Protein AF-A0AAE0WRP3-F1 (afdb_monomer)

Nearest PDB structures (foldseek):
  3bm7-assembly1_A-2  TM=9.180E-01  e=8.426E-03  Caulobacter vibrioides CB15
  1y0h-assembly1_B  TM=7.739E-01  e=1.834E-02  Mycobacterium tuberculosis
  2ifx-assembly1_B  TM=6.508E-01  e=1.947E+00  Cupriavidus necator
  7zl3-assembly1_A  TM=2.555E-01  e=7.115E+00  Ovis aries
  7kb5-assembly1_A  TM=2.425E-01  e=6.250E+00  Saccharomyces cerevisiae BY4741

Foldseek 3Di:
DVVLLVVLVVCCVVPQPQKPDWDWDWDDPDPDTDIDIDTDGNDPVSVVVSCVDPSNVVSVVCCVVVVVDPDDDDDDDDDDPDDDDDDPVVD

Structure (mmCIF, N/CA/C/O backbone):
data_AF-A0AAE0WRP3-F1
#
_entry.id   AF-A0AAE0WRP3-F1
#
loop_
_atom_site.group_PDB
_atom_site.id
_atom_site.type_symbol
_atom_site.label_atom_id
_atom_site.l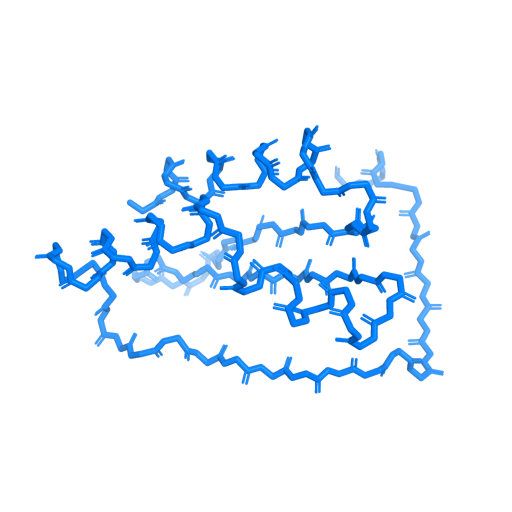abel_alt_id
_atom_site.label_comp_id
_atom_site.label_asym_id
_atom_site.label_entity_id
_atom_site.label_seq_id
_atom_site.pdbx_PDB_ins_code
_atom_site.Cartn_x
_atom_site.Cartn_y
_atom_site.Cartn_z
_atom_site.occupancy
_atom_site.B_iso_or_equiv
_atom_site.auth_seq_id
_atom_site.auth_comp_id
_atom_site.auth_asym_id
_atom_site.auth_atom_id
_atom_site.pdbx_PDB_model_num
ATOM 1 N N . LEU A 1 1 ? -11.574 3.051 9.069 1.00 85.56 1 LEU A N 1
ATOM 2 C CA . LEU A 1 1 ? -10.385 2.347 8.526 1.00 85.56 1 LEU A CA 1
ATOM 3 C C . LEU A 1 1 ? -10.595 1.749 7.127 1.00 85.56 1 LEU A C 1
ATOM 5 O O . LEU A 1 1 ? -9.979 2.257 6.203 1.00 85.56 1 LEU A O 1
ATOM 9 N N . ARG A 1 2 ? -11.477 0.750 6.923 1.00 90.19 2 ARG A N 1
ATOM 10 C CA . ARG A 1 2 ? -11.676 0.095 5.601 1.00 90.19 2 ARG A CA 1
ATOM 11 C C . ARG A 1 2 ? -11.871 1.067 4.433 1.00 90.19 2 ARG A C 1
ATOM 13 O O . ARG A 1 2 ? -11.214 0.926 3.412 1.00 90.19 2 ARG A O 1
ATOM 20 N N . LYS A 1 3 ? -12.751 2.063 4.595 1.00 90.81 3 LYS A N 1
ATOM 21 C CA . LYS A 1 3 ? -12.994 3.081 3.563 1.00 90.81 3 LYS A CA 1
ATOM 22 C C . LYS A 1 3 ? -11.724 3.877 3.233 1.00 90.81 3 LYS A C 1
ATOM 24 O O . LYS A 1 3 ? -11.368 3.954 2.071 1.00 90.81 3 LYS A O 1
ATOM 29 N N . LEU A 1 4 ? -11.012 4.376 4.248 1.00 89.81 4 LEU A N 1
ATOM 30 C CA . LEU A 1 4 ? -9.760 5.129 4.070 1.00 89.81 4 LEU A CA 1
ATOM 31 C C . LEU A 1 4 ? -8.707 4.324 3.298 1.00 89.81 4 LEU A C 1
ATOM 33 O O . LEU A 1 4 ? -8.095 4.847 2.376 1.00 89.81 4 LEU A O 1
ATOM 37 N N . LEU A 1 5 ? -8.534 3.041 3.631 1.00 92.69 5 LEU A N 1
ATOM 38 C CA . LEU A 1 5 ? -7.579 2.165 2.946 1.00 92.69 5 LEU A CA 1
ATOM 39 C C . LEU A 1 5 ? -7.994 1.860 1.494 1.00 92.69 5 LEU A C 1
ATOM 41 O O . LEU A 1 5 ? -7.143 1.811 0.609 1.00 92.69 5 LEU A O 1
ATOM 45 N N . LYS A 1 6 ? -9.296 1.694 1.224 1.00 94.00 6 LYS A N 1
ATOM 46 C CA . LYS A 1 6 ? -9.819 1.527 -0.146 1.00 94.00 6 LYS A CA 1
ATOM 47 C C . LYS A 1 6 ? -9.661 2.799 -0.982 1.00 94.00 6 LYS A C 1
ATOM 49 O O . LYS A 1 6 ? -9.275 2.721 -2.148 1.00 94.00 6 LYS A O 1
ATOM 54 N N . ASP A 1 7 ? -9.922 3.957 -0.382 1.00 94.06 7 ASP A N 1
ATOM 55 C CA . ASP A 1 7 ? -9.736 5.257 -1.027 1.00 94.06 7 ASP A CA 1
ATOM 56 C C . ASP A 1 7 ? -8.249 5.489 -1.339 1.00 94.06 7 ASP A C 1
ATOM 58 O O . ASP A 1 7 ? -7.918 5.937 -2.434 1.00 94.06 7 ASP A O 1
ATOM 62 N N . GLN A 1 8 ? -7.345 5.119 -0.422 1.00 93.69 8 GLN A N 1
ATOM 63 C CA . GLN A 1 8 ? -5.899 5.154 -0.657 1.00 93.69 8 GLN A CA 1
ATOM 64 C C . GLN A 1 8 ? -5.511 4.267 -1.842 1.00 93.69 8 GLN A C 1
ATOM 66 O O . GLN A 1 8 ? -4.880 4.748 -2.776 1.00 93.69 8 GLN A O 1
ATOM 71 N N . SER A 1 9 ? -5.939 3.002 -1.850 1.00 95.00 9 SER A N 1
ATOM 72 C CA . SER A 1 9 ? -5.655 2.071 -2.950 1.00 95.00 9 SER A CA 1
ATOM 73 C C . SER A 1 9 ? -6.148 2.598 -4.303 1.00 95.00 9 SER A C 1
ATOM 75 O O . SER A 1 9 ? -5.439 2.491 -5.303 1.00 95.00 9 SER A O 1
ATOM 77 N N . SER A 1 10 ? -7.326 3.226 -4.330 1.00 95.56 10 SER A N 1
ATOM 78 C CA . SER A 1 10 ? -7.880 3.828 -5.549 1.00 95.56 10 SER A CA 1
ATOM 79 C C . SER A 1 10 ? -7.043 5.015 -6.031 1.00 95.56 10 SER A C 1
ATOM 81 O O . SER A 1 10 ? -6.803 5.153 -7.226 1.00 95.56 10 SER A O 1
ATOM 83 N N . GLN A 1 11 ? -6.570 5.859 -5.110 1.00 96.69 11 GLN A N 1
ATOM 84 C CA . GLN A 1 11 ? -5.719 7.000 -5.447 1.00 96.69 11 GLN A CA 1
ATOM 85 C C . GLN A 1 11 ? -4.339 6.571 -5.935 1.00 96.69 11 GLN A C 1
ATOM 87 O O . GLN A 1 11 ? -3.875 7.124 -6.925 1.00 96.69 11 GLN A O 1
ATOM 92 N N . VAL A 1 12 ? -3.732 5.562 -5.307 1.00 96.69 12 VAL A N 1
ATOM 93 C CA . VAL A 1 12 ? -2.475 4.963 -5.776 1.00 96.69 12 VAL A CA 1
ATOM 94 C C . VAL A 1 12 ? -2.649 4.470 -7.211 1.00 96.69 12 VAL A C 1
ATOM 96 O O . VAL A 1 12 ? -1.903 4.873 -8.092 1.00 96.69 12 VAL A O 1
ATOM 99 N N . HIS A 1 13 ? -3.697 3.684 -7.481 1.00 96.25 13 HIS A N 1
ATOM 100 C CA . HIS A 1 13 ? -3.936 3.146 -8.821 1.00 96.25 13 HIS A CA 1
ATOM 101 C C . HIS A 1 13 ? -4.138 4.232 -9.891 1.00 96.25 13 HIS A C 1
ATOM 103 O O . HIS A 1 13 ? -3.719 4.061 -11.031 1.00 96.25 13 HIS A O 1
ATOM 109 N N . GLN A 1 14 ? -4.784 5.344 -9.535 1.00 96.50 14 GLN A N 1
ATOM 110 C CA . GLN A 1 14 ? -5.090 6.425 -10.475 1.00 96.50 14 GLN A CA 1
ATOM 111 C C . GLN A 1 14 ? -3.945 7.426 -10.665 1.00 96.50 14 GLN A C 1
ATOM 113 O O . GLN A 1 14 ? -3.885 8.071 -11.709 1.00 96.50 14 GLN A O 1
ATOM 118 N N . LYS A 1 15 ? -3.093 7.623 -9.651 1.00 96.94 15 LYS A N 1
ATOM 119 C CA . LYS A 1 15 ? -2.135 8.742 -9.595 1.00 96.94 15 LYS A CA 1
ATOM 120 C C . LYS A 1 15 ? -0.673 8.304 -9.582 1.00 96.94 15 LYS A C 1
ATOM 122 O O . LYS A 1 15 ? 0.193 9.121 -9.877 1.00 96.94 15 LYS A O 1
ATOM 127 N N . GLU A 1 16 ? -0.392 7.052 -9.237 1.00 96.69 16 GLU A N 1
ATOM 128 C CA . GLU A 1 16 ? 0.965 6.525 -9.106 1.00 96.69 16 GLU A CA 1
ATOM 129 C C . GLU A 1 16 ? 1.223 5.482 -10.195 1.00 96.69 16 GLU A C 1
ATOM 131 O O . GLU A 1 16 ? 1.119 4.279 -9.974 1.00 96.69 16 GLU A O 1
ATOM 136 N N . ASP A 1 17 ? 1.589 5.947 -11.389 1.00 96.06 17 ASP A N 1
ATOM 137 C CA . ASP A 1 17 ? 1.951 5.098 -12.536 1.00 96.06 17 ASP A CA 1
ATOM 138 C C . ASP A 1 17 ? 3.164 4.183 -12.271 1.00 96.06 17 ASP A C 1
ATOM 140 O O . ASP A 1 17 ? 3.359 3.169 -12.941 1.00 96.06 17 ASP A O 1
ATOM 144 N N . TYR A 1 18 ? 3.959 4.516 -11.256 1.00 94.88 18 TYR A N 1
ATOM 145 C CA . TYR A 1 18 ? 5.091 3.740 -10.760 1.00 94.88 18 TYR A CA 1
ATOM 146 C C . TYR A 1 18 ? 4.709 2.682 -9.703 1.00 94.88 18 TYR A C 1
ATOM 148 O O . TYR A 1 18 ? 5.581 1.931 -9.252 1.00 94.88 18 TYR A O 1
ATOM 156 N N . ALA A 1 19 ? 3.438 2.607 -9.289 1.00 95.56 19 ALA A N 1
ATOM 157 C CA . ALA A 1 19 ? 2.920 1.565 -8.406 1.00 95.56 19 ALA A CA 1
ATOM 158 C C . ALA A 1 19 ? 2.410 0.372 -9.232 1.00 95.56 19 ALA A C 1
ATOM 160 O O . ALA A 1 19 ? 1.376 0.424 -9.891 1.00 95.56 19 ALA A O 1
ATOM 161 N N . VAL A 1 20 ? 3.140 -0.740 -9.177 1.00 92.38 20 VAL A N 1
ATOM 162 C CA . VAL A 1 20 ? 2.862 -1.962 -9.951 1.00 92.38 20 VAL A CA 1
ATOM 163 C C . VAL A 1 20 ? 1.786 -2.816 -9.280 1.00 92.38 20 VAL A C 1
ATOM 165 O O . VAL A 1 20 ? 0.981 -3.471 -9.940 1.00 92.38 20 VAL A O 1
ATOM 168 N N . ARG A 1 21 ? 1.769 -2.835 -7.945 1.00 91.25 21 ARG A N 1
ATOM 169 C CA . ARG A 1 21 ? 0.828 -3.626 -7.149 1.00 91.25 21 ARG A CA 1
ATOM 170 C C . ARG A 1 21 ? 0.495 -2.878 -5.873 1.00 91.25 21 ARG A C 1
ATOM 172 O O . ARG A 1 21 ? 1.394 -2.401 -5.193 1.00 91.25 21 ARG A O 1
ATOM 179 N N . PHE A 1 22 ? -0.784 -2.864 -5.519 1.00 93.25 22 PHE A N 1
ATOM 180 C CA . PHE A 1 22 ? -1.261 -2.377 -4.231 1.00 93.25 22 PHE A CA 1
ATOM 181 C C . PHE A 1 22 ? -2.407 -3.276 -3.763 1.00 93.25 22 PHE A C 1
ATOM 183 O O . PHE A 1 22 ? -3.529 -3.178 -4.257 1.00 93.25 22 PHE A O 1
ATOM 190 N N . LEU A 1 23 ? -2.113 -4.217 -2.867 1.00 92.25 23 LEU A N 1
ATOM 191 C CA . LEU A 1 23 ? -3.103 -5.157 -2.345 1.00 92.25 23 LEU A CA 1
ATOM 192 C C . LEU A 1 23 ? -3.445 -4.835 -0.902 1.00 92.25 23 LEU A C 1
ATOM 194 O O . LEU A 1 23 ? -2.576 -4.905 -0.040 1.00 92.25 23 LEU A O 1
ATOM 198 N N . LEU A 1 24 ? -4.725 -4.576 -0.652 1.00 93.69 24 LEU A N 1
ATOM 199 C CA . LEU A 1 24 ? -5.296 -4.504 0.683 1.00 93.69 24 LEU A CA 1
ATOM 200 C C . LEU A 1 24 ? -5.934 -5.846 1.029 1.00 93.69 24 LEU A C 1
ATOM 202 O O . LEU A 1 24 ? -6.873 -6.279 0.365 1.00 93.69 24 LEU A O 1
ATOM 206 N N . THR A 1 25 ? -5.452 -6.471 2.094 1.00 93.00 25 THR A N 1
ATOM 207 C CA . THR A 1 25 ? -6.022 -7.711 2.628 1.00 93.00 25 THR A CA 1
ATOM 208 C C . THR A 1 25 ? -6.445 -7.512 4.074 1.00 93.00 25 THR A C 1
ATOM 210 O O . THR A 1 25 ? -5.904 -6.662 4.782 1.00 93.00 25 THR A O 1
ATOM 213 N N . GLU A 1 26 ? -7.441 -8.278 4.498 1.00 93.25 26 GLU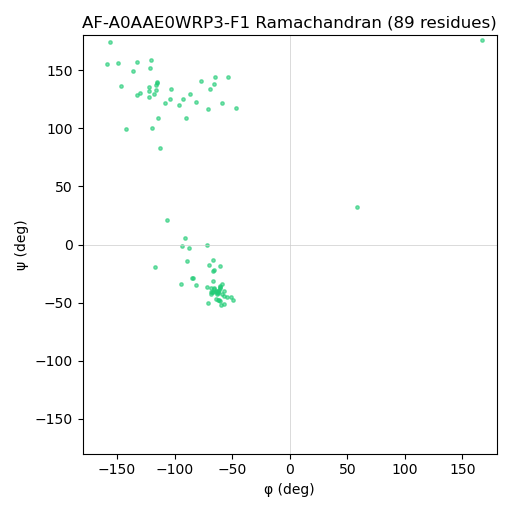 A N 1
ATOM 214 C CA . GLU A 1 26 ? -7.993 -8.251 5.847 1.00 93.25 26 GLU A CA 1
ATOM 215 C C . GLU A 1 26 ? -7.873 -9.650 6.456 1.00 93.25 26 GLU A C 1
ATOM 217 O O . GLU A 1 26 ? -8.147 -10.644 5.784 1.00 93.25 26 GLU A O 1
ATOM 222 N N . SER A 1 27 ? -7.430 -9.735 7.710 1.00 91.69 27 SER A N 1
ATOM 223 C CA . SER A 1 27 ? -7.322 -11.011 8.419 1.00 91.69 27 SER A CA 1
ATOM 224 C C . SER A 1 27 ? -8.706 -11.593 8.721 1.00 91.69 27 SER A C 1
ATOM 226 O O . SER A 1 27 ? -9.579 -10.880 9.212 1.00 91.69 27 SER A O 1
ATOM 228 N N . LEU A 1 28 ? -8.891 -12.889 8.456 1.00 88.38 28 LEU A N 1
ATOM 229 C CA . LEU A 1 28 ? -10.162 -13.594 8.665 1.00 88.38 28 LEU A CA 1
ATOM 230 C C . LEU A 1 28 ? -10.351 -14.087 10.111 1.00 88.38 28 LEU A C 1
ATOM 232 O O . LEU A 1 28 ? -11.478 -14.160 10.592 1.00 88.38 28 LEU A O 1
ATOM 236 N N . ASP A 1 29 ? -9.257 -14.374 10.821 1.00 85.88 29 ASP A N 1
ATOM 237 C CA . ASP A 1 29 ? -9.278 -15.139 12.081 1.00 85.88 29 ASP A CA 1
ATOM 238 C C . ASP A 1 29 ? -9.032 -14.280 13.333 1.00 85.88 29 ASP A C 1
ATOM 240 O O . ASP A 1 29 ? -8.595 -14.771 14.379 1.00 85.88 29 ASP A O 1
ATOM 244 N N . LYS A 1 30 ? -9.250 -12.964 13.245 1.00 79.25 30 LYS A N 1
ATOM 245 C CA . LYS A 1 30 ? -8.970 -12.027 14.341 1.00 79.25 30 LYS A CA 1
ATOM 246 C C . LYS A 1 30 ? -10.249 -11.364 14.836 1.00 79.25 30 LYS A C 1
ATOM 248 O O . LYS A 1 30 ? -11.018 -10.817 14.057 1.00 79.25 30 LYS A O 1
ATOM 253 N N . GLN A 1 31 ? -10.425 -11.338 16.162 1.00 80.25 31 GLN A N 1
ATOM 254 C CA . GLN A 1 31 ? -11.497 -10.564 16.809 1.00 80.25 31 GLN A CA 1
ATOM 255 C C . GLN A 1 31 ? -11.406 -9.065 16.48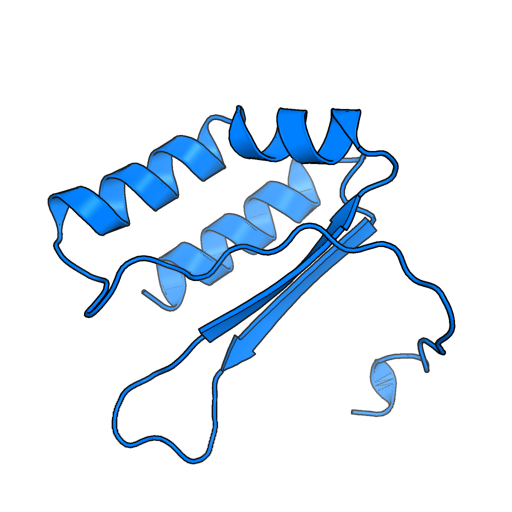7 1.00 80.25 31 GLN A C 1
ATOM 257 O O . GLN A 1 31 ? -12.432 -8.404 16.353 1.00 80.25 31 GLN A O 1
ATOM 262 N N . ASN A 1 32 ? -10.185 -8.542 16.339 1.00 82.81 32 ASN A N 1
ATOM 263 C CA . ASN A 1 32 ? -9.941 -7.167 15.919 1.00 82.81 32 ASN A CA 1
ATOM 264 C C . ASN A 1 32 ? -9.507 -7.139 14.447 1.00 82.81 32 ASN A C 1
ATOM 266 O O . ASN A 1 32 ? -8.611 -7.905 14.089 1.00 82.81 32 ASN A O 1
ATOM 270 N N . PRO A 1 33 ? -10.066 -6.244 13.610 1.00 87.00 33 PRO A N 1
ATOM 271 C CA . PRO A 1 33 ? -9.665 -6.129 12.213 1.00 87.00 33 PRO A CA 1
ATOM 272 C C . PRO A 1 33 ? -8.172 -5.808 12.079 1.00 87.00 33 PRO A C 1
ATOM 274 O O . PRO A 1 33 ? -7.702 -4.782 12.572 1.00 87.00 33 PRO A O 1
ATOM 277 N N . GLU A 1 34 ? -7.440 -6.667 11.375 1.00 91.62 34 GLU A N 1
ATOM 278 C CA . GLU A 1 34 ? -6.035 -6.462 11.020 1.00 91.62 34 GLU A CA 1
ATOM 279 C C . GLU A 1 34 ? -5.918 -6.408 9.497 1.00 91.62 34 GLU A C 1
ATOM 281 O O . GLU A 1 34 ? -6.443 -7.274 8.797 1.00 91.62 34 GLU A O 1
ATOM 286 N N . PHE A 1 35 ? -5.256 -5.369 8.991 1.00 92.75 35 PHE A N 1
ATOM 287 C CA . PHE A 1 35 ? -5.105 -5.121 7.561 1.00 92.75 35 PHE A CA 1
ATOM 288 C C . PHE A 1 35 ? -3.642 -5.229 7.158 1.00 92.75 35 PHE A C 1
ATOM 290 O O . PHE A 1 35 ? -2.772 -4.718 7.863 1.00 92.75 35 PHE A O 1
ATOM 297 N N . TRP A 1 36 ? -3.393 -5.826 5.995 1.00 93.31 36 TRP A N 1
ATOM 298 C CA . TRP A 1 36 ? -2.063 -5.911 5.401 1.00 93.31 36 TRP A CA 1
ATOM 299 C C . TRP A 1 36 ? -2.069 -5.272 4.022 1.00 93.31 36 TRP A C 1
ATOM 301 O O . TRP A 1 36 ? -2.944 -5.561 3.198 1.00 93.31 36 TRP A O 1
ATOM 311 N N . LEU A 1 37 ? -1.075 -4.417 3.792 1.00 93.69 37 LEU A N 1
ATOM 312 C CA . LEU A 1 37 ? -0.801 -3.795 2.508 1.00 93.69 37 LEU A CA 1
ATOM 313 C C . LEU A 1 37 ? 0.411 -4.479 1.877 1.00 93.69 37 LEU A C 1
ATOM 315 O O . LEU A 1 37 ? 1.472 -4.559 2.494 1.00 93.69 37 LEU A O 1
ATOM 319 N N . PHE A 1 38 ? 0.245 -4.975 0.654 1.00 93.31 38 PHE A N 1
ATOM 320 C CA . PHE A 1 38 ? 1.349 -5.485 -0.155 1.00 93.31 38 PHE A CA 1
ATOM 321 C C . PHE A 1 38 ? 1.521 -4.599 -1.373 1.00 93.31 38 PHE A C 1
ATOM 323 O O . PHE A 1 38 ? 0.700 -4.623 -2.297 1.00 93.31 38 PHE A O 1
ATOM 330 N N . GLU A 1 39 ? 2.605 -3.842 -1.353 1.00 94.31 39 GLU A N 1
ATOM 331 C CA . GLU A 1 39 ? 2.885 -2.790 -2.313 1.00 94.31 39 GLU A CA 1
ATOM 332 C C . GLU A 1 39 ? 4.135 -3.151 -3.117 1.00 94.31 39 GLU A C 1
ATOM 334 O O . GLU A 1 39 ? 5.115 -3.668 -2.579 1.00 94.31 39 GLU A O 1
ATOM 339 N N . THR A 1 40 ? 4.098 -2.927 -4.425 1.00 93.94 40 THR A N 1
ATOM 340 C CA . THR A 1 40 ? 5.249 -3.127 -5.308 1.00 93.94 40 THR A CA 1
ATOM 341 C C . THR A 1 40 ? 5.387 -1.913 -6.197 1.00 93.94 40 THR A C 1
ATOM 343 O O . THR A 1 40 ? 4.429 -1.512 -6.854 1.00 93.94 40 THR A O 1
ATOM 346 N N . TYR A 1 41 ? 6.593 -1.364 -6.230 1.00 94.50 41 TYR A N 1
ATOM 347 C CA . TYR A 1 41 ? 6.940 -0.172 -6.987 1.00 94.50 41 TYR A CA 1
ATOM 348 C C . TYR A 1 41 ? 8.043 -0.499 -7.989 1.00 94.50 41 TYR A C 1
ATO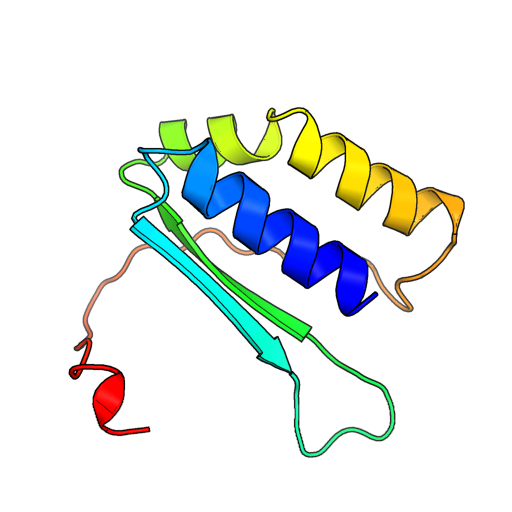M 350 O O . TYR A 1 41 ? 8.777 -1.474 -7.821 1.00 94.50 41 TYR A O 1
ATOM 358 N N . THR A 1 42 ? 8.168 0.319 -9.027 1.00 94.44 42 THR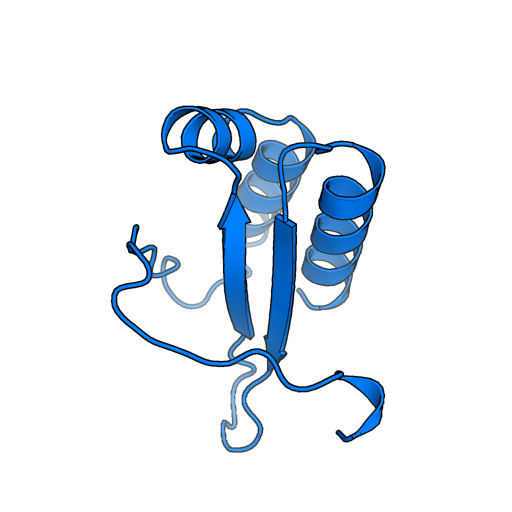 A N 1
ATOM 359 C CA . THR A 1 42 ? 9.171 0.124 -10.085 1.00 94.44 42 THR A CA 1
ATOM 360 C C . THR A 1 42 ? 10.612 0.312 -9.605 1.00 94.44 42 THR A C 1
ATOM 362 O O . THR A 1 42 ? 11.529 -0.229 -10.220 1.00 94.44 42 THR A O 1
ATOM 365 N N . SER A 1 43 ? 10.832 1.050 -8.509 1.00 93.56 43 SER A N 1
ATOM 366 C CA . SER A 1 43 ? 12.155 1.255 -7.913 1.00 93.56 43 SER A CA 1
ATOM 367 C C . SER A 1 43 ? 12.104 1.611 -6.417 1.00 93.56 43 SER A C 1
ATOM 369 O O . SER A 1 43 ? 11.040 1.835 -5.825 1.00 93.56 43 SER A O 1
ATOM 371 N N . ALA A 1 44 ? 13.281 1.690 -5.787 1.00 90.50 44 ALA A N 1
ATOM 372 C CA . ALA A 1 44 ? 13.410 2.167 -4.412 1.00 90.50 44 ALA A CA 1
ATOM 373 C C . ALA A 1 44 ? 13.043 3.658 -4.287 1.00 90.50 44 ALA A C 1
ATOM 375 O O . ALA A 1 44 ? 12.392 4.057 -3.321 1.00 90.50 44 ALA A O 1
ATOM 376 N N . GLU A 1 45 ? 13.405 4.474 -5.279 1.00 94.31 45 GLU A N 1
ATOM 377 C CA . GLU A 1 45 ? 13.033 5.889 -5.366 1.00 94.31 45 GLU A CA 1
ATOM 378 C C . GLU A 1 45 ? 11.517 6.049 -5.486 1.00 94.31 45 GLU A C 1
ATOM 380 O O . GLU A 1 45 ? 10.937 6.878 -4.790 1.00 94.31 45 GLU A O 1
ATOM 385 N N . ALA A 1 46 ? 10.865 5.212 -6.296 1.00 94.94 46 ALA A N 1
ATOM 386 C CA . ALA A 1 46 ? 9.412 5.182 -6.432 1.00 94.94 46 ALA A CA 1
ATOM 387 C C . ALA A 1 46 ? 8.710 4.844 -5.101 1.00 94.94 46 ALA A C 1
ATOM 389 O O . ALA A 1 46 ? 7.698 5.449 -4.758 1.00 94.94 46 ALA A O 1
ATOM 390 N N . THR A 1 47 ? 9.299 3.952 -4.296 1.00 91.31 47 THR A N 1
ATOM 391 C CA . THR A 1 47 ? 8.804 3.659 -2.938 1.00 91.31 47 THR A CA 1
ATOM 392 C C . THR A 1 47 ? 8.900 4.885 -2.021 1.00 91.31 47 THR A C 1
ATOM 394 O O . THR A 1 47 ? 7.997 5.139 -1.229 1.00 91.31 47 THR A O 1
ATOM 397 N N . ASN A 1 48 ? 9.985 5.662 -2.104 1.00 91.19 48 ASN A N 1
ATOM 398 C CA . ASN A 1 48 ? 10.106 6.894 -1.316 1.00 91.19 48 ASN A CA 1
ATOM 399 C C . ASN A 1 48 ? 9.103 7.948 -1.799 1.00 91.19 48 ASN A C 1
ATOM 401 O O . ASN A 1 48 ? 8.421 8.560 -0.978 1.00 91.19 48 ASN A O 1
ATOM 405 N N . LYS A 1 49 ? 8.947 8.087 -3.122 1.00 95.25 49 LYS A N 1
ATOM 406 C CA . LYS A 1 49 ? 7.961 8.980 -3.732 1.00 95.25 49 LYS A CA 1
ATOM 407 C C . LYS A 1 49 ? 6.549 8.696 -3.213 1.00 95.25 49 LYS A C 1
ATOM 409 O O . LYS A 1 49 ? 5.889 9.635 -2.788 1.00 95.25 49 LYS A O 1
ATOM 414 N N . HIS A 1 50 ? 6.137 7.427 -3.133 1.00 94.81 50 HIS A N 1
ATOM 415 C CA . HIS A 1 50 ? 4.846 7.035 -2.553 1.00 94.81 50 HIS A CA 1
ATOM 416 C C . HIS A 1 50 ? 4.608 7.639 -1.158 1.00 94.81 50 HIS A C 1
ATOM 418 O O . HIS A 1 50 ? 3.547 8.197 -0.882 1.00 94.81 50 HIS 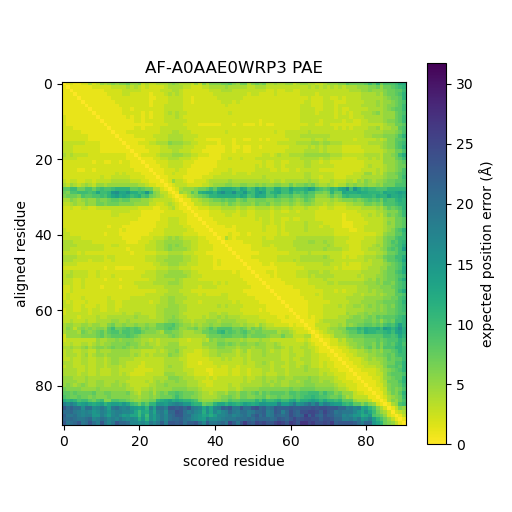A O 1
ATOM 424 N N . THR A 1 51 ? 5.614 7.588 -0.277 1.00 91.44 51 THR A N 1
ATOM 425 C CA . THR A 1 51 ? 5.488 8.137 1.085 1.00 91.44 51 THR A CA 1
ATOM 426 C C . THR A 1 51 ? 5.420 9.665 1.127 1.00 91.44 51 THR A C 1
ATOM 428 O O . THR A 1 51 ? 4.960 10.245 2.115 1.00 91.44 51 THR A O 1
ATOM 431 N N . ASP A 1 52 ? 5.839 10.326 0.048 1.00 94.19 52 ASP A N 1
ATOM 432 C CA . ASP A 1 52 ? 5.776 11.773 -0.096 1.00 94.19 52 ASP A CA 1
ATOM 433 C C . ASP A 1 52 ? 4.466 12.287 -0.697 1.00 94.19 52 ASP A C 1
ATOM 435 O O . ASP A 1 52 ? 4.171 13.483 -0.565 1.00 94.19 52 ASP A O 1
ATOM 439 N N . GLU A 1 53 ? 3.659 11.402 -1.280 1.00 95.69 53 GLU A N 1
ATOM 440 C CA . GLU A 1 53 ? 2.406 11.758 -1.927 1.00 95.69 53 GLU A CA 1
ATOM 441 C C . GLU A 1 53 ? 1.354 12.314 -0.953 1.00 95.69 53 GLU A C 1
ATOM 443 O O . GLU A 1 53 ? 1.197 11.893 0.201 1.00 95.69 53 GLU A O 1
ATOM 448 N N . SER A 1 54 ? 0.573 13.278 -1.445 1.00 94.94 54 SER A N 1
ATOM 449 C CA . SER A 1 54 ? -0.427 13.995 -0.640 1.00 94.94 54 SER A CA 1
ATOM 450 C C . SER A 1 54 ? -1.511 13.079 -0.059 1.00 94.94 54 SER A C 1
ATOM 452 O O . SER A 1 54 ? -1.930 13.263 1.089 1.00 94.94 54 SER A O 1
ATOM 454 N N . HIS A 1 55 ? -1.950 12.063 -0.805 1.00 91.81 55 HIS A N 1
ATOM 455 C CA . HIS A 1 55 ? -2.962 11.110 -0.347 1.00 91.81 55 HIS A CA 1
ATOM 456 C C . HIS A 1 55 ? -2.424 10.158 0.722 1.00 91.81 55 HIS A C 1
ATOM 458 O O . HIS A 1 55 ? -3.124 9.914 1.706 1.00 91.81 55 HIS A O 1
ATOM 464 N N . PHE A 1 56 ? -1.157 9.741 0.626 1.00 92.81 56 PHE A N 1
ATOM 465 C CA . PHE A 1 56 ? -0.489 8.985 1.689 1.00 92.81 56 PHE A CA 1
ATOM 466 C C . PHE A 1 56 ? -0.394 9.799 2.989 1.00 92.81 56 PHE A C 1
ATOM 468 O O . PHE A 1 56 ? -0.783 9.329 4.065 1.00 92.81 56 PHE A O 1
ATOM 475 N N . LYS A 1 57 ? 0.048 11.060 2.897 1.00 92.44 57 LYS A N 1
ATOM 476 C CA . LYS A 1 57 ? 0.129 11.979 4.048 1.00 92.44 57 LYS A CA 1
ATOM 477 C C . LYS A 1 57 ? -1.245 12.245 4.668 1.00 92.44 57 LYS A C 1
ATOM 479 O O . LYS A 1 57 ? -1.385 12.262 5.887 1.00 92.44 57 LYS A O 1
ATOM 484 N N . THR A 1 58 ? -2.280 12.377 3.843 1.00 91.19 58 THR A N 1
ATOM 485 C CA . THR A 1 58 ? -3.662 12.559 4.313 1.00 91.19 58 THR A CA 1
ATOM 486 C C . THR A 1 58 ? -4.165 11.333 5.079 1.00 91.19 58 THR A C 1
ATOM 488 O O . THR A 1 58 ? -4.713 11.471 6.173 1.00 91.19 58 THR A O 1
ATOM 491 N N . MET A 1 59 ? -3.950 10.126 4.545 1.00 90.62 59 MET A N 1
ATOM 492 C CA . MET A 1 59 ? -4.338 8.878 5.208 1.00 90.62 59 MET A CA 1
ATOM 493 C C . MET A 1 59 ? -3.613 8.704 6.552 1.00 90.62 59 MET A C 1
ATOM 495 O O . MET A 1 59 ? -4.243 8.408 7.568 1.00 90.62 59 MET A O 1
ATOM 499 N N . THR A 1 60 ? -2.294 8.904 6.575 1.00 89.38 60 THR A N 1
ATOM 500 C CA . THR A 1 60 ? -1.481 8.754 7.794 1.00 89.38 60 THR A CA 1
ATOM 501 C C . THR A 1 60 ? -1.829 9.794 8.860 1.00 89.38 60 THR A C 1
ATOM 503 O O . THR A 1 60 ? -1.931 9.446 10.038 1.00 89.38 60 THR A O 1
ATOM 506 N N . ALA A 1 61 ? -2.117 11.037 8.466 1.00 90.19 61 ALA A N 1
ATOM 507 C CA . ALA A 1 61 ? -2.624 12.060 9.376 1.00 90.19 61 ALA A CA 1
ATOM 508 C C . ALA A 1 61 ? -3.990 11.680 9.976 1.00 90.19 61 ALA A C 1
ATOM 510 O O . ALA A 1 61 ? -4.206 11.881 11.172 1.00 90.19 61 ALA A O 1
ATOM 511 N N . ALA A 1 62 ? -4.894 11.084 9.187 1.00 89.19 62 ALA A N 1
ATOM 512 C CA . ALA A 1 62 ? -6.176 10.587 9.694 1.00 89.19 62 ALA A CA 1
ATOM 513 C C . ALA A 1 62 ? -5.979 9.479 10.742 1.00 89.19 62 ALA A C 1
ATOM 515 O O . ALA A 1 62 ? -6.619 9.504 11.791 1.00 89.19 62 ALA A O 1
ATOM 516 N N . PHE A 1 63 ? -5.037 8.554 10.519 1.00 89.12 63 PHE A N 1
ATOM 517 C CA . PHE A 1 63 ? -4.713 7.507 11.498 1.00 89.12 63 PHE A CA 1
ATOM 518 C C . PHE A 1 63 ? -4.252 8.074 12.839 1.00 89.12 63 PHE A C 1
ATOM 520 O O . PHE A 1 63 ? -4.681 7.582 13.882 1.00 89.12 63 PHE A O 1
ATOM 527 N N . GLN A 1 64 ? -3.403 9.104 12.806 1.00 86.62 64 GLN A N 1
ATOM 528 C CA . GLN A 1 64 ? -2.883 9.754 14.008 1.00 86.62 64 GLN A CA 1
ATOM 529 C C . GLN A 1 64 ? -3.956 10.576 14.724 1.00 86.62 64 GLN A C 1
ATOM 531 O O . GLN A 1 64 ? -4.150 10.413 15.926 1.00 86.62 64 GLN A O 1
ATOM 536 N N . LYS A 1 65 ? -4.673 11.437 13.992 1.00 87.81 65 LYS A N 1
ATOM 537 C CA . LYS A 1 65 ? -5.671 12.352 14.562 1.00 87.81 65 LYS A CA 1
ATOM 538 C C . LYS A 1 65 ? -6.827 11.610 15.224 1.00 87.81 65 LYS A C 1
ATOM 540 O O . LYS A 1 65 ? -7.305 12.030 16.272 1.00 87.81 65 LYS A O 1
ATOM 545 N N . GLU A 1 66 ? -7.293 10.538 14.595 1.00 85.75 66 GLU A N 1
ATOM 546 C CA . GLU A 1 66 ? -8.459 9.784 15.058 1.00 85.75 66 GLU A CA 1
ATOM 547 C C . GLU A 1 66 ? -8.077 8.597 15.958 1.00 85.75 66 GLU A C 1
ATOM 549 O O . GLU A 1 66 ? -8.961 7.881 16.420 1.00 85.75 66 GLU A O 1
ATOM 554 N N . GLY A 1 67 ? -6.780 8.362 16.209 1.00 84.62 67 GLY A N 1
ATOM 555 C CA . GLY A 1 67 ? -6.317 7.246 17.042 1.00 84.62 67 GLY A CA 1
ATOM 556 C C . GLY A 1 67 ? -6.774 5.878 16.522 1.00 84.62 67 GLY A C 1
ATOM 557 O O . GLY A 1 67 ? -7.051 4.975 17.305 1.00 84.62 67 GLY A O 1
ATOM 558 N N . ILE A 1 68 ? -6.901 5.731 15.196 1.00 85.00 68 ILE A N 1
ATOM 559 C CA . ILE A 1 68 ? -7.560 4.573 14.560 1.00 85.00 68 ILE A CA 1
ATOM 560 C C . ILE A 1 68 ? -6.774 3.280 14.788 1.00 85.00 68 ILE A C 1
ATOM 562 O O . ILE A 1 68 ? -7.349 2.191 14.822 1.00 85.00 68 ILE A O 1
ATOM 566 N N . LEU A 1 69 ? -5.449 3.386 14.886 1.00 87.94 69 LEU A N 1
ATOM 567 C CA . LEU A 1 69 ? -4.565 2.235 14.993 1.00 87.94 69 LEU A CA 1
ATOM 568 C C . LEU A 1 69 ? -4.294 1.901 16.461 1.00 87.94 69 LEU A C 1
ATOM 570 O O . LEU A 1 69 ? -3.777 2.726 17.207 1.00 87.94 69 LEU A O 1
ATOM 574 N N . ALA A 1 70 ? -4.562 0.652 16.846 1.00 87.69 70 ALA A N 1
ATOM 575 C CA . ALA A 1 70 ? -4.254 0.142 18.185 1.00 87.69 70 ALA A CA 1
ATOM 576 C C . ALA A 1 70 ? -2.739 0.064 18.475 1.00 87.69 70 ALA A C 1
ATOM 578 O O . ALA A 1 70 ? -2.325 0.016 19.629 1.00 87.69 70 ALA A O 1
ATOM 579 N N . LYS A 1 71 ? -1.913 0.021 17.423 1.00 87.19 71 LYS A N 1
ATOM 580 C CA . LYS A 1 71 ? -0.446 0.024 17.473 1.00 87.19 71 LYS A CA 1
ATOM 581 C C . LYS A 1 71 ? 0.109 0.720 16.224 1.00 87.19 71 LYS A C 1
ATOM 583 O O . LYS A 1 71 ? -0.580 0.723 15.201 1.00 87.19 71 LYS A O 1
ATOM 588 N N . PRO A 1 72 ? 1.337 1.265 16.260 1.00 86.94 72 PRO A N 1
ATOM 589 C CA . PRO A 1 72 ? 1.996 1.762 15.056 1.00 86.94 72 PRO A CA 1
ATOM 590 C C . PRO A 1 72 ? 2.042 0.690 13.952 1.00 86.94 72 PRO A C 1
ATOM 592 O O . PRO A 1 72 ? 2.205 -0.495 14.265 1.00 86.94 72 PRO A O 1
ATOM 595 N N . PRO A 1 73 ? 1.898 1.073 12.671 1.00 88.25 73 PRO A N 1
ATOM 596 C CA . PRO A 1 73 ? 1.984 0.121 11.575 1.00 88.25 73 PRO A CA 1
ATOM 597 C C . PRO A 1 73 ? 3.404 -0.445 11.477 1.00 88.25 73 PRO A C 1
ATOM 599 O O . PRO A 1 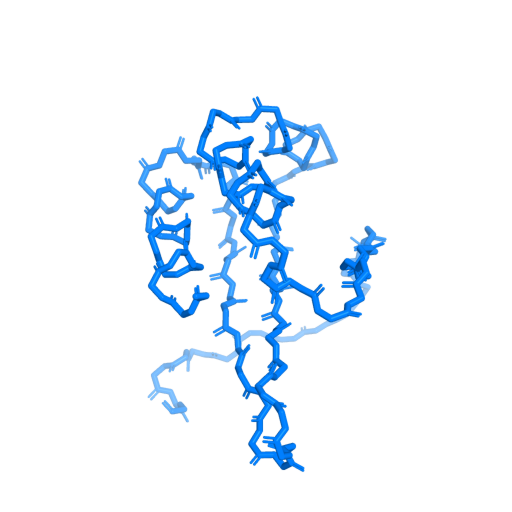73 ? 4.390 0.284 11.589 1.00 88.25 73 PRO A O 1
ATOM 602 N N . LEU A 1 74 ? 3.504 -1.752 11.239 1.00 90.81 74 LEU A N 1
ATOM 603 C CA . LEU A 1 74 ? 4.766 -2.389 10.882 1.00 90.81 74 LEU A CA 1
ATOM 604 C C . LEU A 1 74 ? 5.014 -2.169 9.388 1.00 90.81 74 LEU A C 1
ATOM 606 O O . LEU A 1 74 ? 4.196 -2.573 8.566 1.00 90.81 74 LEU A O 1
ATOM 610 N N . VAL A 1 75 ? 6.147 -1.557 9.044 1.00 90.19 75 VAL A N 1
ATOM 611 C CA . VAL A 1 75 ? 6.541 -1.294 7.655 1.00 90.19 75 VAL A CA 1
ATOM 612 C C . VAL A 1 75 ? 7.890 -1.950 7.388 1.00 90.19 75 VAL A C 1
ATOM 614 O O . VAL A 1 75 ? 8.852 -1.709 8.114 1.00 90.19 75 VAL A O 1
ATOM 617 N N . ALA A 1 76 ? 7.964 -2.764 6.335 1.00 91.75 76 ALA A N 1
ATOM 618 C CA . ALA A 1 76 ? 9.193 -3.409 5.889 1.00 91.75 76 ALA A CA 1
ATOM 619 C C . ALA A 1 76 ? 9.392 -3.181 4.387 1.00 91.75 76 ALA A C 1
ATOM 621 O O . ALA A 1 76 ? 8.489 -3.431 3.590 1.00 91.75 76 ALA A O 1
ATOM 622 N N . LYS A 1 77 ? 10.589 -2.728 3.997 1.00 91.06 77 LYS A N 1
ATOM 623 C CA . LYS A 1 77 ? 11.006 -2.680 2.591 1.00 91.06 77 LYS A CA 1
ATOM 624 C C . LYS A 1 77 ? 11.616 -4.028 2.226 1.00 91.06 77 LYS A C 1
ATOM 626 O O . LYS A 1 77 ? 12.479 -4.525 2.945 1.00 91.06 77 LYS A O 1
ATOM 631 N N . THR A 1 78 ? 11.159 -4.618 1.130 1.00 90.94 78 THR A N 1
ATOM 632 C CA . THR A 1 78 ? 11.586 -5.951 0.688 1.00 90.94 78 THR A CA 1
ATOM 633 C C . THR A 1 78 ? 11.932 -5.933 -0.797 1.00 90.94 78 THR A C 1
ATOM 635 O O . THR A 1 78 ? 11.466 -5.065 -1.534 1.00 90.94 78 THR A O 1
ATOM 638 N N . SER A 1 79 ? 12.759 -6.883 -1.233 1.00 89.44 79 SER A N 1
ATOM 639 C CA . SER A 1 79 ? 12.979 -7.194 -2.645 1.00 89.44 79 SER A CA 1
ATOM 640 C C . SER A 1 79 ? 12.479 -8.607 -2.932 1.00 89.44 79 SER A C 1
ATOM 642 O O . SER A 1 79 ? 12.671 -9.528 -2.135 1.00 89.44 79 SER A O 1
ATOM 644 N N . THR A 1 80 ? 11.817 -8.789 -4.072 1.00 87.62 80 THR A N 1
ATOM 645 C CA . THR A 1 80 ? 11.364 -10.115 -4.501 1.00 87.62 80 THR A CA 1
ATOM 646 C C . THR A 1 80 ? 12.571 -10.952 -4.913 1.00 87.62 80 THR A C 1
ATOM 648 O O . THR A 1 80 ? 13.250 -10.620 -5.879 1.00 87.62 80 THR A O 1
ATOM 651 N N . VAL A 1 81 ? 12.825 -12.048 -4.195 1.00 92.56 81 VAL A N 1
ATOM 652 C CA . VAL A 1 81 ? 13.900 -13.006 -4.520 1.00 92.56 81 VAL A CA 1
ATOM 653 C C . VAL A 1 81 ? 13.378 -14.170 -5.373 1.00 92.56 81 VAL A C 1
ATOM 655 O O . VAL A 1 81 ? 14.085 -14.662 -6.245 1.00 92.56 81 VAL A O 1
ATOM 658 N N . ALA A 1 82 ? 12.130 -14.594 -5.152 1.00 91.12 82 ALA A N 1
ATOM 659 C CA . ALA A 1 82 ? 11.430 -15.618 -5.928 1.00 91.12 82 ALA A CA 1
ATOM 660 C C . ALA A 1 82 ? 9.907 -15.469 -5.748 1.00 91.12 82 ALA A C 1
ATOM 662 O O . ALA A 1 82 ? 9.459 -14.949 -4.725 1.00 91.12 82 ALA A O 1
ATOM 663 N N . GLY A 1 83 ? 9.107 -15.938 -6.711 1.00 86.12 83 GLY A N 1
ATOM 664 C CA . GLY A 1 83 ? 7.645 -15.946 -6.607 1.00 86.12 83 GLY A CA 1
ATOM 665 C C . GLY A 1 83 ? 6.931 -16.225 -7.931 1.00 86.12 83 GLY A C 1
ATOM 666 O O . GLY A 1 83 ? 7.563 -16.334 -8.979 1.00 86.12 83 GLY A O 1
ATOM 667 N N . PHE A 1 84 ? 5.605 -16.323 -7.871 1.00 83.38 84 PHE A N 1
ATOM 668 C CA . PHE A 1 84 ? 4.701 -16.390 -9.020 1.00 83.38 84 PHE A CA 1
ATOM 669 C C . PHE A 1 84 ? 3.490 -15.474 -8.760 1.00 83.38 84 PHE A C 1
ATOM 671 O O . PHE A 1 84 ? 3.094 -15.303 -7.607 1.00 83.38 84 PHE A O 1
ATOM 678 N N . ASP A 1 85 ? 2.897 -14.889 -9.805 1.00 77.31 85 ASP A N 1
ATOM 679 C CA . ASP A 1 85 ? 1.602 -14.186 -9.735 1.00 77.31 85 ASP A CA 1
ATOM 680 C C . ASP A 1 85 ? 0.661 -14.922 -10.700 1.00 77.31 85 ASP A C 1
ATOM 682 O O . ASP A 1 85 ? 0.800 -14.819 -11.919 1.00 77.31 85 ASP A O 1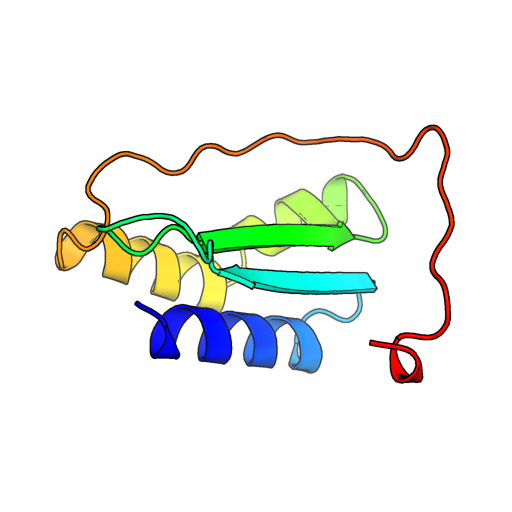
ATOM 686 N N . LEU A 1 86 ? -0.207 -15.782 -10.158 1.00 70.12 86 LEU A N 1
ATOM 687 C CA . LEU A 1 86 ? -1.223 -16.470 -10.957 1.00 70.12 86 LEU A CA 1
ATOM 688 C C . LEU A 1 86 ? -2.349 -15.479 -11.249 1.00 70.12 86 LEU A C 1
ATOM 690 O O . LEU A 1 86 ? -2.715 -14.694 -10.375 1.00 70.12 86 LEU A O 1
ATOM 694 N N . ASP A 1 87 ? -2.892 -15.525 -12.469 1.00 55.06 87 ASP A N 1
ATOM 695 C CA . ASP A 1 87 ? -3.994 -14.659 -12.896 1.00 55.06 87 ASP A CA 1
ATOM 696 C C . ASP A 1 87 ? -5.093 -14.626 -11.820 1.00 55.06 87 ASP A C 1
ATOM 698 O O . ASP A 1 87 ? -5.686 -15.647 -11.459 1.00 55.06 87 ASP A O 1
ATOM 702 N N . ARG A 1 88 ? -5.331 -13.435 -11.265 1.00 57.31 88 ARG A N 1
ATOM 703 C CA . ARG A 1 88 ? -6.125 -13.238 -10.042 1.00 57.31 88 ARG A CA 1
ATOM 704 C C . ARG A 1 88 ? -7.620 -13.472 -10.239 1.00 57.31 88 ARG A C 1
ATOM 706 O O . ARG A 1 88 ? -8.371 -13.365 -9.282 1.00 57.31 88 ARG A O 1
ATOM 713 N N . LYS A 1 89 ? -8.051 -13.814 -11.458 1.00 54.47 89 LYS A N 1
ATOM 714 C CA . LYS A 1 89 ? -9.398 -14.338 -11.739 1.00 54.47 89 LYS A CA 1
ATOM 715 C C . LYS A 1 89 ? -9.651 -15.720 -11.123 1.00 54.47 89 LYS A C 1
ATOM 717 O O . LYS A 1 89 ? -10.788 -16.174 -11.135 1.00 54.47 89 LYS A O 1
ATOM 722 N N . LEU A 1 90 ? -8.603 -16.400 -10.654 1.00 45.94 90 LEU A N 1
ATOM 723 C CA . LEU A 1 90 ? -8.670 -17.745 -10.077 1.00 45.94 90 LEU A CA 1
ATOM 724 C C . LEU A 1 90 ? -8.883 -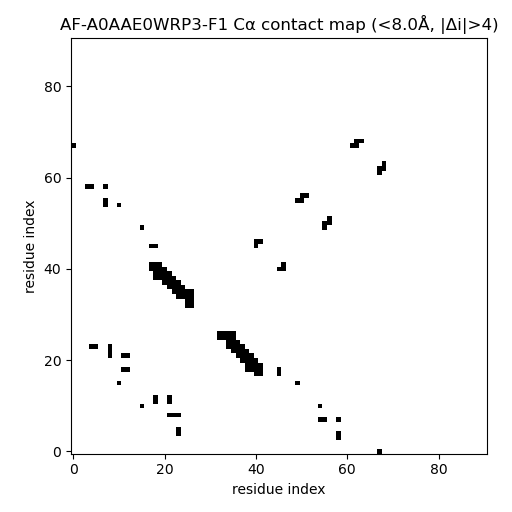17.762 -8.549 1.00 45.94 90 LEU A C 1
ATOM 726 O O . LEU A 1 90 ? -8.842 -18.843 -7.963 1.00 45.94 90 LEU A O 1
ATOM 730 N N . LEU A 1 91 ? -9.091 -16.599 -7.916 1.00 42.75 91 LEU A N 1
ATOM 731 C CA . LEU A 1 91 ? -9.393 -16.447 -6.486 1.00 42.75 91 LEU A CA 1
ATOM 732 C C . LEU A 1 91 ? -10.778 -15.832 -6.269 1.00 42.75 91 LEU A C 1
ATOM 734 O O . LEU A 1 91 ? -11.081 -14.819 -6.939 1.00 42.75 91 LEU A O 1
#

InterPro domains:
  IPR011008 Dimeric alpha-beta barrel [SSF54909] (2-83)

Radius of gyration: 14.12 Å; Cα contacts (8 Å, |Δi|>4): 68; chains: 1; bounding box: 27×32×31 Å

Sequence (91 aa):
LRKLLKDQSSQVHQKEDYAVRFLLTESLDKQNPEFWLFETYTSAEATNKHTDESHFKTMTAAFQKEGILAKPPLVAKTSTVAGFDLDRKLL

Organism: NCBI:txid574656

Secondary structure (DSSP, 8-state):
-HHHHHHHHHHHHHH-TTEEEEEEEE-SS-SS--EEEEEEESSHHHHHHHHHSHHHHHHHHHHHHTT--SSPPP------SS-----GGG-

Solvent-accessible surface area (backbone atoms only — not comparable to full-atom values): 6010 Å² total; per-residue (Å²): 108,72,64,61,55,50,53,46,49,52,48,44,71,75,71,33,90,52,53,77,40,75,44,83,45,68,57,86,91,48,98,63,90,45,75,47,79,50,75,40,49,79,42,77,67,46,50,54,48,52,68,69,34,70,66,49,48,50,54,55,49,50,37,62,76,66,59,70,57,96,58,85,83,88,83,83,92,84,78,89,85,78,86,85,85,73,73,71,88,80,109

pLDDT: mean 88.66, std 10.21, range [42.75, 96.94]

Mean predicted aligned error: 4.54 Å